Protein AF-A0A914RUF3-F1 (afdb_monomer)

Organism: Parascaris equorum (NCBI:txid6256)

pLDDT: mean 84.19, std 17.61, range [34.91, 98.0]

Structure (mmCIF, N/CA/C/O backbone):
data_AF-A0A914RUF3-F1
#
_entry.id   AF-A0A914RUF3-F1
#
loop_
_atom_site.group_PDB
_atom_site.id
_atom_site.type_symbol
_atom_site.label_atom_id
_atom_site.label_alt_id
_atom_site.label_comp_id
_atom_site.label_asym_id
_atom_site.label_entity_id
_atom_site.label_seq_id
_atom_site.pdbx_PDB_ins_code
_atom_site.Cartn_x
_atom_site.Cartn_y
_atom_site.Cartn_z
_atom_site.occupancy
_atom_site.B_iso_or_equiv
_atom_site.auth_seq_id
_atom_site.auth_comp_id
_atom_site.auth_asym_id
_atom_site.auth_atom_id
_atom_site.pdbx_PDB_model_num
ATOM 1 N N . MET A 1 1 ? 11.361 19.812 -13.208 1.00 36.03 1 MET A N 1
ATOM 2 C CA . MET A 1 1 ? 10.723 18.668 -12.520 1.00 36.03 1 MET A CA 1
ATOM 3 C C . MET A 1 1 ? 9.257 18.630 -12.925 1.00 36.03 1 MET A C 1
ATOM 5 O O . MET A 1 1 ? 8.595 19.647 -12.782 1.00 36.03 1 MET A O 1
ATOM 9 N N . LYS A 1 2 ? 8.769 17.531 -13.517 1.00 38.00 2 LYS A N 1
ATOM 10 C CA . LYS A 1 2 ? 7.352 17.407 -13.897 1.00 38.00 2 LYS A CA 1
ATOM 11 C C . LYS A 1 2 ? 6.555 17.001 -12.658 1.00 38.00 2 LYS A C 1
ATOM 13 O O . LYS A 1 2 ? 6.716 15.891 -12.164 1.00 38.00 2 LYS A O 1
ATOM 18 N N . GLN A 1 3 ? 5.745 17.920 -12.152 1.00 34.91 3 GLN A N 1
ATOM 19 C CA . GLN A 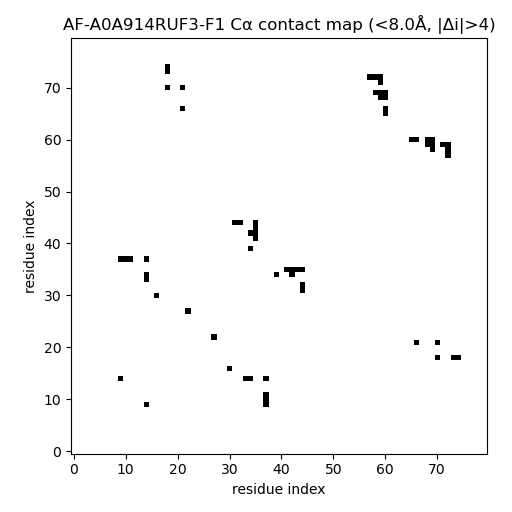1 3 ? 4.801 17.678 -11.068 1.00 34.91 3 GLN A CA 1
ATOM 20 C C . GLN A 1 3 ? 3.780 16.627 -11.533 1.00 34.91 3 GLN A C 1
ATOM 22 O O . GLN A 1 3 ? 3.127 16.813 -12.561 1.00 34.91 3 GLN A O 1
ATOM 27 N N . LEU A 1 4 ? 3.702 15.479 -10.846 1.00 44.75 4 LEU A N 1
ATOM 28 C CA . LEU A 1 4 ? 2.743 14.431 -11.196 1.00 44.75 4 LEU A CA 1
ATOM 29 C C . LEU A 1 4 ? 1.322 14.925 -10.891 1.00 44.75 4 LEU A C 1
ATOM 31 O O . LEU A 1 4 ? 0.975 15.206 -9.748 1.00 44.75 4 LEU A O 1
ATOM 35 N N . LYS A 1 5 ? 0.512 15.000 -11.951 1.00 48.97 5 LYS A N 1
ATOM 36 C CA . LYS A 1 5 ? -0.835 15.591 -12.040 1.00 48.97 5 LYS A CA 1
ATOM 37 C C . LYS A 1 5 ? -1.904 14.947 -11.133 1.00 48.97 5 LYS A C 1
ATOM 39 O O . LYS A 1 5 ? -3.024 15.426 -11.093 1.00 48.97 5 LYS A O 1
ATOM 44 N N . TRP A 1 6 ? -1.581 13.881 -10.407 1.00 55.28 6 TRP A N 1
ATOM 45 C CA . TRP A 1 6 ? -2.555 13.086 -9.645 1.00 55.28 6 TRP A CA 1
ATOM 46 C C . TRP A 1 6 ? -2.685 13.494 -8.172 1.00 55.28 6 TRP A C 1
ATOM 48 O O . TRP A 1 6 ? -3.576 13.013 -7.487 1.00 55.28 6 TRP A O 1
ATOM 58 N N . LEU A 1 7 ? -1.806 14.371 -7.676 1.00 50.62 7 LEU A N 1
ATOM 59 C CA . LEU A 1 7 ? -1.766 14.772 -6.263 1.00 50.62 7 LEU A CA 1
ATOM 60 C C . LEU A 1 7 ? -2.677 15.967 -5.910 1.00 50.62 7 LEU A C 1
ATOM 62 O O . LEU A 1 7 ? -2.688 16.371 -4.754 1.00 50.62 7 LEU A O 1
ATOM 66 N N . HIS A 1 8 ? -3.423 16.545 -6.861 1.00 46.09 8 HIS A N 1
ATOM 67 C CA . HIS A 1 8 ? -4.206 17.771 -6.620 1.00 46.09 8 HIS A CA 1
ATOM 68 C C . HIS A 1 8 ? -5.727 17.580 -6.458 1.00 46.09 8 HIS A C 1
ATOM 70 O O . HIS A 1 8 ? -6.379 18.501 -5.976 1.00 46.09 8 HIS A O 1
ATOM 76 N N . ASP A 1 9 ? -6.294 16.401 -6.753 1.00 41.44 9 ASP A N 1
ATOM 77 C CA . ASP A 1 9 ? -7.750 16.282 -6.967 1.00 41.44 9 ASP A CA 1
ATOM 78 C C . ASP A 1 9 ? -8.475 15.246 -6.084 1.00 41.44 9 ASP A C 1
ATOM 80 O O . ASP A 1 9 ? -9.390 14.571 -6.554 1.00 41.44 9 ASP A O 1
ATOM 84 N N . ALA A 1 10 ? -8.141 15.103 -4.797 1.00 50.31 10 ALA A N 1
ATOM 85 C CA . ALA A 1 10 ? -9.041 14.372 -3.892 1.00 50.31 10 ALA A CA 1
ATOM 86 C C . ALA A 1 10 ? -8.926 14.771 -2.412 1.00 50.31 10 ALA A C 1
ATOM 88 O O . ALA A 1 10 ? -8.432 13.989 -1.602 1.00 50.31 10 ALA A O 1
ATOM 89 N N . PRO A 1 11 ? -9.467 15.932 -2.003 1.00 49.47 11 PRO A N 1
ATOM 90 C CA . PRO A 1 11 ? -9.832 16.121 -0.605 1.00 49.47 11 PRO A CA 1
ATOM 91 C C . PRO A 1 11 ? -11.069 15.280 -0.212 1.00 49.47 11 PRO A C 1
ATOM 93 O O . PRO A 1 11 ? -11.238 15.012 0.969 1.00 49.47 11 PRO A O 1
ATOM 96 N N . PHE A 1 12 ? -11.894 14.816 -1.176 1.00 53.28 12 PHE A N 1
ATOM 97 C CA . PHE A 1 12 ? -13.114 14.007 -0.942 1.00 53.28 12 PHE A CA 1
ATOM 98 C C . PHE A 1 12 ? -13.488 13.030 -2.095 1.00 53.28 12 PHE A C 1
ATOM 100 O O . PHE A 1 12 ? -14.648 12.644 -2.229 1.00 53.28 12 PHE A O 1
ATOM 107 N N . GLY A 1 13 ? -12.544 12.652 -2.969 1.00 57.75 13 GLY A N 1
ATOM 108 C CA . GLY A 1 13 ? -12.795 11.801 -4.149 1.00 57.75 13 GLY A CA 1
ATOM 109 C C . GLY A 1 13 ? -12.177 10.403 -4.039 1.00 57.75 13 GLY A C 1
ATOM 110 O O . GLY A 1 13 ? -11.156 10.228 -3.377 1.00 57.75 13 GLY A O 1
ATOM 111 N N . LYS A 1 14 ? -12.774 9.401 -4.705 1.00 66.25 14 LYS A N 1
ATOM 112 C CA . LYS A 1 14 ? -12.225 8.035 -4.766 1.00 66.25 14 LYS A CA 1
ATOM 113 C C . LYS A 1 14 ? -10.829 8.068 -5.408 1.00 66.25 14 LYS A C 1
ATOM 115 O O . LYS A 1 14 ? -10.690 8.502 -6.550 1.00 66.25 14 LYS A O 1
ATOM 120 N N . ILE A 1 15 ? -9.808 7.599 -4.686 1.00 79.31 15 ILE A N 1
ATOM 121 C CA . ILE A 1 15 ? -8.447 7.442 -5.220 1.00 79.31 15 ILE A CA 1
ATOM 122 C C . ILE A 1 15 ? -8.495 6.462 -6.396 1.00 79.31 15 ILE A C 1
ATOM 124 O O . ILE A 1 15 ? -9.066 5.381 -6.285 1.00 79.31 15 ILE A O 1
ATOM 128 N N . SER A 1 16 ? -7.897 6.838 -7.526 1.00 82.06 16 SER A N 1
ATOM 129 C CA . SER A 1 16 ? -7.804 5.974 -8.704 1.00 82.06 16 SER A CA 1
ATOM 130 C C . SER A 1 16 ? -6.386 5.432 -8.845 1.00 82.06 16 SER A C 1
ATOM 132 O O . SER A 1 16 ? -5.431 6.196 -8.990 1.00 82.06 16 SER A O 1
ATOM 134 N N . PHE A 1 17 ? -6.251 4.108 -8.812 1.00 90.12 17 PHE A N 1
ATOM 135 C CA . PHE A 1 17 ? -4.994 3.392 -9.006 1.00 90.12 17 PHE A CA 1
ATOM 136 C C . PHE A 1 17 ? -5.232 2.218 -9.959 1.00 90.12 17 PHE A C 1
ATOM 138 O O . PHE A 1 17 ? -6.158 1.430 -9.779 1.00 90.12 17 PHE A O 1
ATOM 145 N N . ASN A 1 18 ? -4.435 2.110 -11.024 1.00 93.69 18 ASN A N 1
ATOM 146 C CA . ASN A 1 18 ? -4.649 1.078 -12.039 1.00 93.69 18 ASN A CA 1
ATOM 147 C C . ASN A 1 18 ? -4.104 -0.278 -11.565 1.00 93.69 18 ASN A C 1
ATOM 149 O O . ASN A 1 18 ? -2.924 -0.555 -11.739 1.00 93.69 18 ASN A O 1
ATOM 153 N N . LEU A 1 19 ? -4.959 -1.147 -11.033 1.00 92.81 19 LEU A N 1
ATOM 154 C CA . LEU A 1 19 ? -4.569 -2.473 -10.530 1.00 92.81 19 LEU A CA 1
ATOM 155 C C . LEU A 1 19 ? -4.233 -3.503 -11.630 1.00 92.81 19 LEU A C 1
ATOM 157 O O . LEU A 1 19 ? -3.736 -4.581 -11.323 1.00 92.81 19 LEU A O 1
ATOM 161 N N . GLY A 1 20 ? -4.470 -3.184 -12.907 1.00 93.56 20 GLY A N 1
ATOM 162 C CA . GLY A 1 20 ? -4.199 -4.068 -14.047 1.00 93.56 20 GLY A CA 1
ATOM 163 C C . GLY A 1 20 ? -2.776 -3.984 -14.608 1.00 93.56 20 GLY A C 1
ATOM 164 O O . GLY A 1 20 ? -2.492 -4.602 -15.632 1.00 93.56 20 GLY A O 1
ATOM 165 N N . ARG A 1 21 ? -1.881 -3.206 -13.986 1.00 94.50 21 ARG A N 1
ATOM 166 C CA . ARG A 1 21 ? -0.480 -3.071 -14.414 1.00 94.50 21 ARG A CA 1
ATOM 167 C C . ARG A 1 21 ? 0.483 -3.139 -13.233 1.00 94.50 21 ARG A C 1
ATOM 169 O O . ARG A 1 21 ? 0.107 -2.845 -12.102 1.00 94.50 21 ARG A O 1
ATOM 176 N N . TYR A 1 22 ? 1.746 -3.443 -13.519 1.00 96.50 22 TYR A N 1
ATOM 177 C CA . TYR A 1 22 ? 2.824 -3.308 -12.542 1.00 96.50 22 TYR A CA 1
ATOM 178 C C . TYR A 1 22 ? 3.208 -1.842 -12.335 1.00 96.50 22 TYR A C 1
ATOM 180 O O . TYR A 1 22 ? 3.136 -1.028 -13.260 1.00 96.50 22 TYR A O 1
ATOM 188 N N . HIS A 1 23 ? 3.635 -1.523 -11.114 1.00 96.12 23 HIS A N 1
ATOM 189 C CA . HIS A 1 23 ? 3.982 -0.168 -10.692 1.00 96.12 23 HIS A CA 1
ATOM 190 C C . HIS A 1 23 ? 5.370 -0.121 -10.077 1.00 96.12 23 HIS A C 1
ATOM 192 O O . HIS A 1 23 ? 5.864 -1.104 -9.523 1.00 96.12 23 HIS A O 1
ATOM 198 N N . SER A 1 24 ? 5.986 1.053 -10.154 1.00 96.44 24 SER A N 1
ATOM 199 C CA . SER A 1 24 ? 7.213 1.342 -9.427 1.00 96.44 24 SER A CA 1
ATOM 200 C C . SER A 1 24 ? 6.958 1.434 -7.922 1.00 96.44 24 SER A C 1
ATOM 202 O O . SER A 1 24 ? 5.857 1.750 -7.468 1.00 96.44 24 SER A O 1
ATOM 204 N N . PHE A 1 25 ? 8.016 1.245 -7.135 1.00 94.25 25 PHE A N 1
ATOM 205 C CA . PHE A 1 25 ? 7.964 1.438 -5.687 1.00 94.25 25 PHE A CA 1
ATOM 206 C C . PHE A 1 25 ? 7.414 2.821 -5.299 1.00 94.25 25 PHE A C 1
ATOM 208 O O . PHE A 1 25 ? 6.564 2.925 -4.421 1.00 94.25 25 PHE A O 1
ATOM 215 N N . ALA A 1 26 ? 7.838 3.883 -5.992 1.00 95.69 26 ALA A N 1
ATOM 216 C CA . ALA A 1 26 ? 7.389 5.245 -5.704 1.00 95.69 26 ALA A CA 1
ATOM 217 C C . ALA A 1 26 ? 5.877 5.428 -5.924 1.00 95.69 26 ALA A C 1
ATOM 219 O O . ALA A 1 26 ? 5.212 6.081 -5.122 1.00 95.69 26 ALA A O 1
ATOM 220 N N . GLU A 1 27 ? 5.318 4.837 -6.983 1.00 94.69 27 GLU A N 1
ATOM 221 C CA . GLU A 1 27 ? 3.873 4.866 -7.240 1.00 94.69 27 GLU A CA 1
ATOM 222 C C . GLU A 1 27 ? 3.095 4.118 -6.152 1.00 94.69 27 GLU A C 1
ATOM 224 O O . GLU A 1 27 ? 2.078 4.624 -5.679 1.00 94.69 27 GLU A O 1
ATOM 229 N N . ILE A 1 28 ? 3.605 2.965 -5.709 1.00 95.00 28 ILE A N 1
ATOM 230 C CA . ILE A 1 28 ? 2.996 2.162 -4.641 1.00 95.00 28 ILE A CA 1
ATOM 231 C C . ILE A 1 28 ? 2.987 2.929 -3.312 1.00 95.00 28 ILE A C 1
ATOM 233 O O . ILE A 1 28 ? 1.948 3.020 -2.660 1.00 95.00 28 ILE A O 1
ATOM 237 N N . ILE A 1 29 ? 4.113 3.536 -2.924 1.00 94.31 29 ILE A N 1
ATOM 238 C CA . ILE A 1 29 ? 4.198 4.345 -1.698 1.00 94.31 29 ILE A CA 1
ATOM 239 C C . ILE A 1 29 ? 3.243 5.542 -1.756 1.00 94.31 29 ILE A C 1
ATOM 241 O O . ILE A 1 29 ? 2.536 5.815 -0.785 1.00 94.31 29 ILE A O 1
ATOM 245 N N . ASN A 1 30 ? 3.181 6.240 -2.893 1.00 93.19 30 ASN A N 1
ATOM 246 C CA . ASN A 1 30 ? 2.270 7.372 -3.060 1.00 93.19 30 ASN A CA 1
ATOM 247 C C . ASN A 1 30 ? 0.802 6.947 -2.939 1.00 93.19 30 ASN A C 1
ATOM 249 O O . ASN A 1 30 ? 0.025 7.646 -2.292 1.00 93.19 30 ASN A O 1
ATOM 253 N N . TYR A 1 31 ? 0.433 5.795 -3.505 1.00 92.94 31 TYR A N 1
ATOM 254 C CA . TYR A 1 31 ? -0.914 5.242 -3.375 1.00 92.94 31 TYR A CA 1
ATOM 255 C C . TYR A 1 31 ? -1.258 4.891 -1.921 1.00 92.94 31 TYR A C 1
ATOM 257 O O . TYR A 1 31 ? -2.298 5.322 -1.429 1.00 92.94 31 TYR A O 1
ATOM 265 N N . MET A 1 32 ? -0.370 4.202 -1.194 1.00 92.94 32 MET A N 1
ATOM 266 C CA . MET A 1 32 ? -0.608 3.864 0.218 1.00 92.94 32 MET A CA 1
ATOM 267 C C . MET A 1 32 ? -0.737 5.105 1.112 1.00 92.94 32 MET A C 1
ATOM 269 O O . MET A 1 32 ? -1.603 5.155 1.985 1.00 92.94 32 MET A O 1
ATOM 273 N N . ASN A 1 33 ? 0.086 6.131 0.878 1.00 93.00 33 ASN A N 1
ATOM 274 C CA . ASN A 1 33 ? -0.018 7.394 1.609 1.00 93.00 33 ASN A CA 1
ATOM 275 C C . ASN A 1 33 ? -1.320 8.133 1.284 1.00 93.00 33 ASN A C 1
ATOM 277 O O . ASN A 1 33 ? -1.957 8.661 2.193 1.00 93.00 33 ASN A O 1
ATOM 281 N N . ALA A 1 34 ? -1.742 8.141 0.015 1.00 90.94 34 ALA A N 1
ATOM 282 C CA . ALA A 1 34 ? -3.028 8.710 -0.371 1.00 90.94 34 ALA A CA 1
ATOM 283 C C . ALA A 1 34 ? -4.181 7.989 0.342 1.00 90.94 34 ALA A C 1
ATOM 285 O O . ALA A 1 34 ? -5.015 8.653 0.949 1.00 90.94 34 ALA A O 1
ATOM 286 N N . LEU A 1 35 ? -4.185 6.648 0.362 1.00 91.19 35 LEU A N 1
ATOM 287 C CA . LEU A 1 35 ? -5.194 5.860 1.082 1.00 91.19 35 LEU A CA 1
ATOM 288 C C . LEU A 1 35 ? -5.272 6.237 2.568 1.00 91.19 35 LEU A C 1
ATOM 290 O O . LEU A 1 35 ? -6.369 6.418 3.089 1.00 91.19 35 LEU A O 1
ATOM 294 N N . ALA A 1 36 ? -4.127 6.402 3.236 1.00 91.19 36 ALA A N 1
ATOM 295 C CA . ALA A 1 36 ? -4.079 6.788 4.647 1.00 91.19 36 ALA A CA 1
ATOM 296 C C . ALA A 1 36 ? -4.613 8.208 4.911 1.00 91.19 36 ALA A C 1
ATOM 298 O O . ALA A 1 36 ? -5.196 8.459 5.963 1.00 91.19 36 ALA A O 1
ATOM 299 N N . VAL A 1 37 ? -4.418 9.138 3.969 1.00 89.94 37 VAL A N 1
ATOM 300 C CA . VAL A 1 37 ? -4.941 10.510 4.070 1.00 89.94 37 VAL A CA 1
ATOM 301 C C . VAL A 1 37 ? -6.442 10.554 3.786 1.00 89.94 37 VAL A C 1
ATOM 303 O O . VAL A 1 37 ? -7.172 11.250 4.488 1.00 89.94 37 VAL A O 1
ATOM 306 N N . THR A 1 38 ? -6.910 9.821 2.773 1.00 88.88 38 THR A N 1
ATOM 307 C CA . THR A 1 38 ? -8.317 9.834 2.345 1.00 88.88 38 THR A CA 1
ATOM 308 C C . THR A 1 38 ? -9.222 9.013 3.265 1.00 88.88 38 THR A C 1
ATOM 310 O O . THR A 1 38 ? -10.368 9.403 3.480 1.00 88.88 38 THR A O 1
ATOM 313 N N . TYR A 1 39 ? -8.722 7.915 3.840 1.00 90.06 39 TYR A N 1
ATOM 314 C CA . TYR A 1 39 ? -9.490 7.014 4.709 1.00 90.06 39 TYR A CA 1
ATOM 315 C C . TYR A 1 39 ? -8.808 6.806 6.074 1.00 90.06 39 TYR A C 1
ATOM 317 O O . TYR A 1 39 ? -8.427 5.681 6.412 1.00 90.06 39 TYR A O 1
ATOM 325 N N . PRO A 1 40 ? -8.633 7.866 6.885 1.00 89.38 40 PRO A N 1
ATOM 326 C CA . PRO A 1 40 ? -7.860 7.805 8.130 1.00 89.38 40 PRO A CA 1
ATOM 327 C C . PRO A 1 40 ? -8.498 6.929 9.224 1.00 89.38 40 PRO A C 1
ATOM 329 O O . PRO A 1 40 ? -7.823 6.520 10.172 1.00 89.38 40 PRO A O 1
ATOM 332 N N . ASP A 1 41 ? -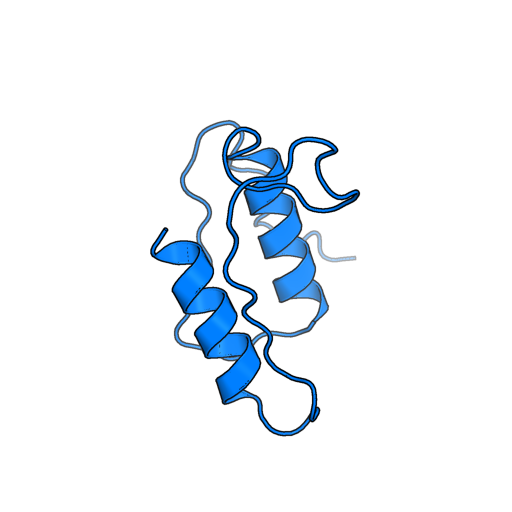9.794 6.638 9.112 1.00 89.88 41 ASP A N 1
ATOM 333 C CA . ASP A 1 41 ? -10.548 5.733 9.983 1.00 89.88 41 ASP A CA 1
ATOM 334 C C . ASP A 1 41 ? -10.301 4.247 9.667 1.00 89.88 41 ASP A C 1
ATOM 336 O O . ASP A 1 41 ? -10.509 3.397 10.537 1.00 89.88 41 ASP A O 1
ATOM 340 N N . ARG A 1 42 ? -9.824 3.931 8.454 1.00 89.38 42 ARG A N 1
ATOM 341 C CA . ARG A 1 42 ? -9.617 2.554 7.964 1.00 89.38 42 ARG A CA 1
ATOM 342 C C . ARG A 1 42 ? -8.154 2.212 7.727 1.00 89.38 42 ARG A C 1
ATOM 344 O O . ARG A 1 42 ? -7.709 1.127 8.093 1.00 89.38 42 ARG A O 1
ATOM 351 N N . VAL A 1 43 ? -7.406 3.129 7.119 1.00 91.94 43 VAL A N 1
ATOM 352 C CA . VAL A 1 43 ? -6.030 2.912 6.671 1.00 91.94 43 VAL A CA 1
ATOM 353 C C . VAL A 1 43 ? -5.085 3.775 7.492 1.00 91.94 43 VAL A C 1
ATOM 355 O O . VAL A 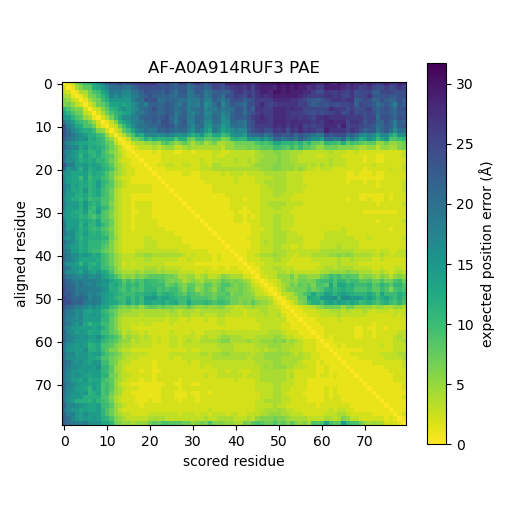1 43 ? -5.265 4.982 7.631 1.00 91.94 43 VAL A O 1
ATOM 358 N N . ARG A 1 44 ? -4.031 3.155 8.026 1.00 89.94 44 ARG A N 1
ATOM 359 C CA . ARG A 1 44 ? -2.963 3.848 8.751 1.00 89.94 44 ARG A CA 1
ATOM 360 C C . ARG A 1 44 ? -1.615 3.326 8.282 1.00 89.94 44 ARG A C 1
ATOM 362 O O . ARG A 1 44 ? -1.330 2.141 8.414 1.00 89.94 44 ARG A O 1
ATOM 369 N N . VAL A 1 45 ? -0.771 4.229 7.794 1.00 89.62 45 VAL A N 1
ATOM 370 C CA . VAL A 1 45 ? 0.644 3.960 7.518 1.00 89.62 45 VAL A CA 1
ATOM 371 C C . VAL A 1 45 ? 1.451 4.564 8.662 1.00 89.62 45 VAL A C 1
ATOM 373 O O . VAL A 1 45 ? 1.405 5.772 8.888 1.00 89.62 45 VAL A O 1
ATOM 376 N N . GLY A 1 46 ? 2.156 3.735 9.431 1.00 85.19 46 GLY A N 1
ATOM 377 C CA . GLY A 1 46 ? 2.963 4.208 10.554 1.00 85.19 46 GLY A CA 1
ATOM 378 C C . GLY A 1 46 ? 2.967 3.246 11.732 1.00 85.19 46 GLY A C 1
ATOM 379 O O . GLY A 1 46 ? 3.146 2.042 11.569 1.00 85.19 46 GLY A O 1
ATOM 380 N N . ARG A 1 47 ? 2.825 3.790 12.944 1.00 82.94 47 ARG A N 1
ATOM 381 C CA . ARG A 1 47 ? 2.958 3.003 14.175 1.00 82.94 47 ARG A CA 1
ATOM 382 C C . ARG A 1 47 ? 1.749 2.085 14.399 1.00 82.94 47 ARG A C 1
ATOM 384 O O . ARG A 1 47 ? 0.619 2.527 14.173 1.00 82.94 47 ARG A O 1
ATOM 391 N N . PRO A 1 48 ? 1.971 0.856 14.903 1.00 77.19 48 PRO A N 1
ATOM 392 C CA . PRO A 1 48 ? 0.893 -0.033 15.308 1.00 77.19 48 PRO A CA 1
ATOM 393 C C . PRO A 1 48 ? -0.035 0.633 16.326 1.00 77.19 48 PRO A C 1
ATOM 395 O O . PRO A 1 48 ? 0.405 1.397 17.185 1.00 77.19 48 PRO A O 1
ATOM 398 N N . SER A 1 49 ? -1.322 0.311 16.239 1.00 80.12 49 SER A N 1
ATOM 399 C CA . SER A 1 49 ? -2.290 0.644 17.281 1.00 80.12 49 SER A CA 1
ATOM 400 C C . SER A 1 49 ? -1.931 -0.077 18.585 1.00 80.12 49 SER A C 1
ATOM 402 O O . SER A 1 49 ? -1.609 -1.263 18.568 1.00 80.12 49 SER A O 1
ATOM 404 N N . GLU A 1 50 ? -2.048 0.613 19.720 1.00 84.06 50 GLU A N 1
ATOM 405 C CA . GLU A 1 50 ? -1.932 -0.010 21.049 1.00 84.06 50 GLU A CA 1
ATOM 406 C C . GLU A 1 50 ? -3.099 -0.973 21.332 1.00 84.06 50 GLU A C 1
ATOM 408 O O . GLU A 1 50 ? -2.952 -1.950 22.067 1.00 84.06 50 GLU A O 1
ATOM 413 N N . TYR A 1 51 ? -4.250 -0.750 20.689 1.00 82.00 51 TYR A N 1
ATOM 414 C CA . TYR A 1 51 ? -5.396 -1.652 20.748 1.00 82.00 51 TYR A CA 1
ATOM 415 C C . TYR A 1 51 ? -5.128 -2.926 19.947 1.00 82.00 51 TYR A C 1
ATOM 417 O O . TYR A 1 51 ? -4.972 -2.876 18.724 1.00 82.00 51 TYR A O 1
ATOM 425 N N . ARG A 1 52 ? -5.143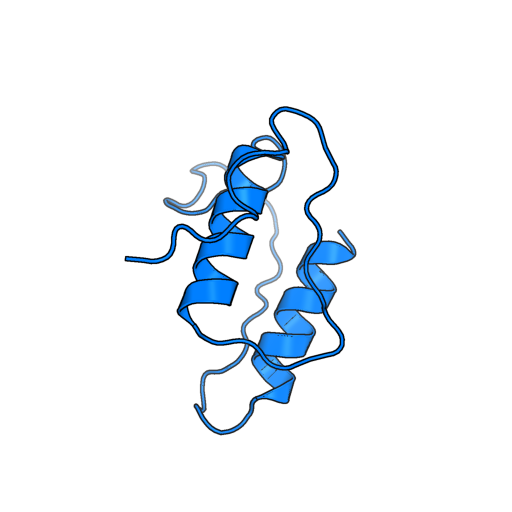 -4.071 20.636 1.00 84.00 52 ARG A N 1
ATOM 426 C CA . ARG A 1 52 ? -4.991 -5.400 20.037 1.00 84.00 52 ARG A CA 1
ATOM 427 C C . ARG A 1 52 ? -6.357 -5.998 19.718 1.00 84.00 52 ARG A C 1
ATOM 429 O O . ARG A 1 52 ? -7.130 -6.314 20.618 1.00 84.00 52 ARG A O 1
ATOM 436 N N . LYS A 1 53 ? -6.632 -6.177 18.430 1.00 89.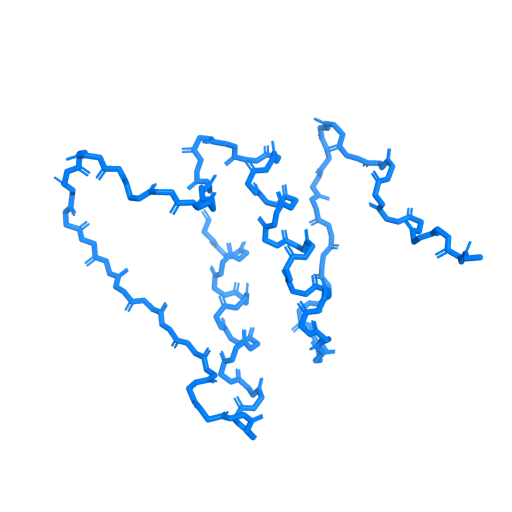25 53 LYS A N 1
ATOM 437 C CA . LYS A 1 53 ? -7.724 -7.013 17.915 1.00 89.25 53 LYS A CA 1
ATOM 438 C C . LYS A 1 53 ? -7.100 -8.236 17.230 1.00 89.25 53 LYS A C 1
ATOM 440 O O . LYS A 1 53 ? -5.958 -8.125 16.778 1.00 89.25 53 LYS A O 1
ATOM 445 N N . PRO A 1 54 ? -7.797 -9.383 17.138 1.00 93.88 54 PRO A N 1
ATOM 446 C CA . PRO A 1 54 ? -7.369 -10.461 16.251 1.00 93.88 54 PRO A CA 1
ATOM 447 C C . PRO A 1 54 ? -7.117 -9.908 14.844 1.00 93.88 54 PRO A C 1
ATOM 449 O O . PRO A 1 54 ? -7.921 -9.120 14.344 1.00 93.88 54 PRO A O 1
ATOM 452 N N . ALA A 1 55 ? -5.990 -10.275 14.238 1.00 90.69 55 ALA A N 1
ATOM 453 C CA . ALA A 1 55 ? -5.527 -9.695 12.982 1.00 90.69 55 ALA A CA 1
ATOM 454 C C . ALA A 1 55 ? -5.013 -10.778 12.032 1.00 90.69 55 ALA A C 1
ATOM 456 O O . ALA A 1 55 ? -4.484 -11.802 12.466 1.00 90.69 55 ALA A O 1
ATOM 457 N N . ILE A 1 56 ? -5.157 -10.515 10.736 1.00 93.62 56 ILE A N 1
ATOM 458 C CA . ILE A 1 56 ? -4.583 -11.318 9.658 1.00 93.62 56 ILE A CA 1
ATOM 459 C C . ILE A 1 56 ? -3.424 -10.514 9.075 1.00 93.62 56 ILE A C 1
ATOM 461 O O . ILE A 1 56 ? -3.585 -9.335 8.764 1.00 93.62 56 ILE A O 1
ATOM 465 N N . TRP A 1 57 ? -2.258 -11.148 8.950 1.00 93.44 57 TRP A N 1
ATOM 466 C CA . TRP A 1 57 ? -1.092 -10.556 8.303 1.00 93.44 57 TRP A CA 1
ATOM 467 C C . TRP A 1 57 ? -1.013 -11.029 6.854 1.00 93.44 57 TRP A C 1
ATOM 469 O O . TRP A 1 57 ? -1.023 -12.233 6.595 1.00 93.44 57 TRP A O 1
ATOM 479 N N . ILE A 1 58 ? -0.927 -10.082 5.924 1.00 95.50 58 ILE A N 1
ATOM 480 C CA . ILE A 1 58 ? -0.764 -10.333 4.493 1.00 95.50 58 ILE A CA 1
ATOM 481 C C . ILE A 1 58 ? 0.468 -9.551 4.048 1.00 95.50 58 ILE A C 1
ATOM 483 O O . ILE A 1 58 ? 0.560 -8.352 4.298 1.00 95.50 58 ILE A O 1
ATOM 487 N N . ASP A 1 59 ? 1.403 -10.235 3.399 1.00 95.56 59 ASP A N 1
ATOM 488 C CA . ASP A 1 59 ? 2.631 -9.653 2.861 1.00 95.56 59 ASP A CA 1
ATOM 489 C C . ASP A 1 59 ? 2.879 -10.179 1.443 1.00 95.56 59 ASP A C 1
ATOM 491 O O 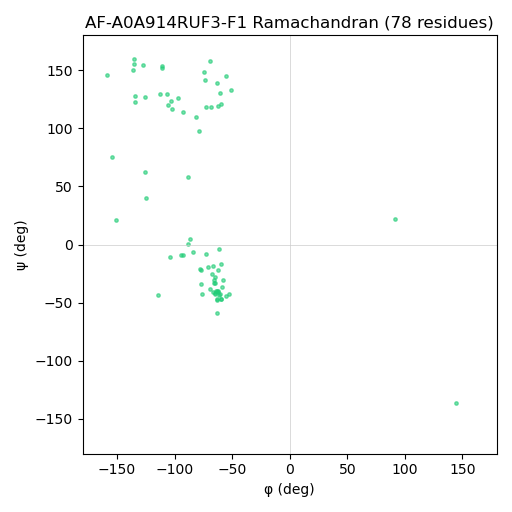. ASP A 1 59 ? 2.400 -11.255 1.069 1.00 95.56 59 ASP A O 1
ATOM 495 N N . GLY A 1 60 ? 3.619 -9.411 0.649 1.00 95.50 60 GLY A N 1
ATOM 496 C CA . GLY A 1 60 ? 3.985 -9.768 -0.709 1.00 95.50 60 GLY A CA 1
ATOM 497 C C . GLY A 1 60 ? 5.217 -9.021 -1.207 1.00 95.50 60 GLY A C 1
ATOM 498 O O . GLY A 1 60 ? 5.428 -7.851 -0.903 1.00 95.50 60 GLY A O 1
ATOM 499 N N . GLY A 1 61 ? 6.020 -9.699 -2.029 1.00 94.69 61 GLY A N 1
ATOM 500 C CA . GLY A 1 61 ? 7.236 -9.124 -2.614 1.00 94.69 61 GLY A CA 1
ATOM 501 C C . GLY A 1 61 ? 8.522 -9.342 -1.812 1.00 94.69 61 GLY A C 1
ATOM 502 O O . GLY A 1 61 ? 9.493 -8.623 -2.044 1.00 94.69 61 GLY A O 1
ATOM 503 N N . ILE A 1 62 ? 8.578 -10.350 -0.928 1.00 97.00 62 ILE A N 1
ATOM 504 C CA . ILE A 1 62 ? 9.824 -10.737 -0.235 1.00 97.00 62 ILE A CA 1
ATOM 505 C C . ILE A 1 62 ? 10.944 -11.118 -1.222 1.00 97.00 62 ILE A C 1
ATOM 507 O O . ILE A 1 62 ? 12.119 -10.853 -0.971 1.00 97.00 62 ILE A O 1
ATOM 511 N N . HIS A 1 63 ? 10.587 -11.661 -2.392 1.00 97.25 63 HIS A N 1
ATOM 512 C CA . HIS A 1 63 ? 11.493 -11.798 -3.527 1.00 97.25 63 HIS A CA 1
ATOM 513 C C . HIS A 1 63 ? 11.196 -10.740 -4.591 1.00 97.25 63 HIS A C 1
ATOM 515 O O . HIS A 1 63 ? 10.117 -10.708 -5.184 1.00 97.25 63 HIS A O 1
ATOM 521 N N . ALA A 1 64 ? 12.209 -9.944 -4.941 1.00 93.94 64 ALA A N 1
ATOM 522 C CA . ALA A 1 64 ? 12.073 -8.823 -5.877 1.00 93.94 64 ALA A CA 1
ATOM 523 C C . ALA A 1 64 ? 11.597 -9.201 -7.294 1.00 93.94 64 ALA A C 1
ATOM 525 O O . ALA A 1 64 ? 11.188 -8.320 -8.040 1.00 93.94 64 ALA A O 1
ATOM 526 N N . ARG A 1 65 ? 11.662 -10.481 -7.689 1.00 97.38 65 ARG A N 1
ATOM 527 C CA . ARG A 1 65 ? 11.217 -10.982 -9.007 1.00 97.38 65 ARG A CA 1
ATOM 528 C C . ARG A 1 65 ? 9.771 -11.488 -9.031 1.00 97.38 65 ARG A C 1
ATOM 530 O O . ARG A 1 65 ? 9.244 -11.769 -10.100 1.00 97.38 65 ARG A O 1
ATOM 537 N N . GLU A 1 66 ? 9.122 -11.617 -7.879 1.00 97.88 66 GLU A N 1
ATOM 538 C CA . GLU A 1 66 ? 7.761 -12.155 -7.763 1.00 97.88 66 GLU A CA 1
ATOM 539 C C . GLU A 1 66 ? 6.717 -11.040 -7.915 1.00 97.88 66 GLU A C 1
ATOM 541 O O . GLU A 1 66 ? 5.912 -10.802 -7.023 1.00 97.88 66 GLU A O 1
ATOM 546 N N . TRP A 1 67 ? 6.724 -10.321 -9.043 1.00 96.88 67 TRP A N 1
ATOM 547 C CA . TRP A 1 67 ? 5.961 -9.068 -9.216 1.00 96.88 67 TRP A CA 1
ATOM 548 C C . TRP A 1 67 ? 4.439 -9.216 -9.098 1.00 96.88 67 TRP A C 1
ATOM 550 O O . TRP A 1 67 ? 3.749 -8.249 -8.779 1.00 96.88 67 TRP A O 1
ATOM 560 N N . VAL A 1 68 ? 3.905 -10.422 -9.307 1.00 97.50 68 VAL A N 1
ATOM 561 C CA . VAL A 1 68 ? 2.483 -10.717 -9.075 1.00 97.50 68 VAL A CA 1
ATOM 562 C C . VAL A 1 68 ? 2.101 -10.619 -7.592 1.00 97.50 68 VAL A C 1
ATOM 564 O O . VAL A 1 68 ? 0.984 -10.225 -7.279 1.00 97.50 68 VAL A O 1
ATOM 567 N N . SER A 1 69 ? 3.029 -10.910 -6.677 1.00 98.00 69 SER A N 1
ATOM 568 C CA . SER A 1 69 ? 2.780 -10.918 -5.233 1.00 98.00 69 SER A CA 1
ATOM 569 C C . SER A 1 69 ? 2.395 -9.530 -4.688 1.00 98.00 69 SER A C 1
ATOM 571 O O . SER A 1 69 ? 1.269 -9.393 -4.205 1.00 98.00 69 SER A O 1
ATOM 573 N N . PRO A 1 70 ? 3.217 -8.466 -4.827 1.00 96.94 70 PRO A N 1
ATOM 574 C CA . PRO A 1 70 ? 2.819 -7.134 -4.375 1.00 96.94 70 PRO A CA 1
ATOM 575 C C . PRO A 1 70 ? 1.622 -6.576 -5.165 1.00 96.94 70 PRO A C 1
ATOM 577 O O . PRO A 1 70 ? 0.832 -5.820 -4.609 1.00 96.94 70 PRO A O 1
ATOM 580 N N . ALA A 1 71 ? 1.427 -6.973 -6.430 1.00 96.75 71 ALA A N 1
ATOM 581 C CA . ALA A 1 71 ? 0.258 -6.557 -7.211 1.00 96.75 71 ALA A CA 1
ATOM 582 C C . ALA A 1 71 ? -1.061 -7.098 -6.625 1.00 96.75 71 ALA A C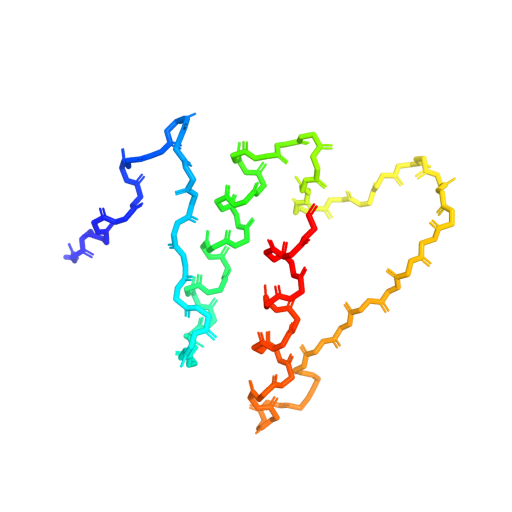 1
ATOM 584 O O . ALA A 1 71 ? -2.038 -6.357 -6.513 1.00 96.75 71 ALA A O 1
ATOM 585 N N . VAL A 1 72 ? -1.086 -8.364 -6.198 1.00 97.12 72 VAL A N 1
ATOM 586 C CA . VAL A 1 72 ? -2.265 -8.973 -5.560 1.00 97.12 72 VAL A CA 1
ATOM 587 C C . VAL A 1 72 ? -2.528 -8.373 -4.176 1.00 97.12 72 VAL A C 1
ATOM 589 O O . VAL A 1 72 ? -3.684 -8.122 -3.843 1.00 97.12 72 VAL A O 1
ATOM 592 N N . VAL A 1 73 ? -1.488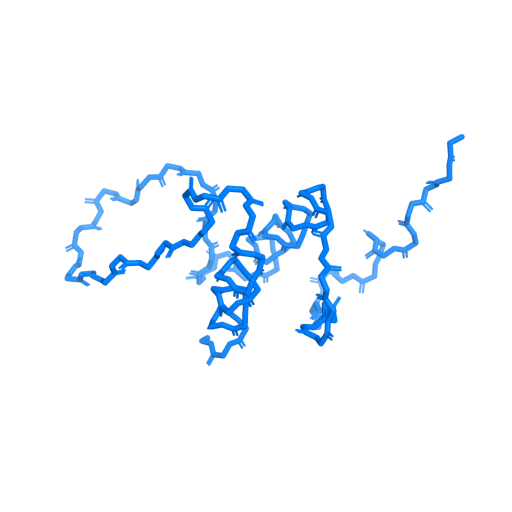 -8.072 -3.391 1.00 97.25 73 VAL A N 1
ATOM 593 C CA . VAL A 1 73 ? -1.651 -7.384 -2.093 1.00 97.25 73 VAL A CA 1
ATOM 594 C C . VAL A 1 73 ? -2.303 -6.008 -2.271 1.00 97.25 73 VAL A C 1
ATOM 596 O O . VAL A 1 73 ? -3.225 -5.649 -1.533 1.00 97.25 73 VAL A O 1
ATOM 599 N N . LEU A 1 74 ? -1.884 -5.254 -3.291 1.00 95.25 74 LEU A N 1
ATOM 600 C CA . LEU A 1 74 ? -2.502 -3.967 -3.622 1.00 95.25 74 LEU A CA 1
ATOM 601 C C . LEU A 1 74 ? -3.957 -4.126 -4.061 1.00 95.25 74 LEU A C 1
ATOM 603 O O . LEU A 1 74 ? -4.805 -3.344 -3.641 1.00 95.25 74 LEU A O 1
ATOM 607 N N . TYR A 1 75 ? -4.263 -5.161 -4.844 1.00 95.00 75 TYR A N 1
ATOM 608 C CA . TYR A 1 75 ? -5.642 -5.470 -5.211 1.00 95.00 75 TYR A CA 1
ATOM 609 C C . TYR A 1 75 ? -6.509 -5.749 -3.978 1.00 95.00 75 TYR A C 1
ATOM 611 O O . TYR A 1 75 ? -7.582 -5.164 -3.855 1.00 95.00 75 TYR A O 1
ATOM 619 N N . MET A 1 76 ? -6.033 -6.574 -3.039 1.00 95.62 76 MET A N 1
ATOM 620 C CA . MET A 1 76 ? -6.756 -6.873 -1.796 1.00 95.62 76 MET A CA 1
ATOM 621 C C . MET A 1 76 ? -7.036 -5.616 -0.968 1.00 95.62 76 MET A C 1
ATOM 623 O O . MET A 1 76 ? -8.111 -5.511 -0.389 1.00 95.62 76 MET A O 1
ATOM 627 N N . THR A 1 77 ? -6.108 -4.656 -0.953 1.00 92.50 77 THR A N 1
ATOM 628 C CA . THR A 1 77 ? -6.273 -3.388 -0.223 1.00 92.50 77 THR A CA 1
ATOM 629 C C . THR A 1 77 ? -7.419 -2.536 -0.784 1.00 92.50 77 THR A C 1
ATOM 631 O O . THR A 1 77 ? -8.093 -1.864 -0.018 1.00 92.50 77 THR A O 1
ATOM 634 N N . GLU A 1 78 ? -7.684 -2.582 -2.095 1.00 88.44 78 GLU A N 1
ATOM 635 C CA . GLU A 1 78 ? -8.818 -1.868 -2.716 1.00 88.44 78 GLU A CA 1
ATOM 636 C C . GLU A 1 78 ? -10.170 -2.572 -2.484 1.00 88.44 78 GLU A C 1
ATOM 638 O O . GLU A 1 78 ? -11.216 -1.941 -2.609 1.00 88.44 78 GLU A O 1
ATOM 643 N N . GLN A 1 79 ? -10.181 -3.880 -2.197 1.00 89.50 79 GLN A N 1
ATOM 644 C CA . GLN A 1 79 ? -11.431 -4.638 -2.028 1.00 89.50 79 GLN A CA 1
ATOM 645 C C . GLN A 1 79 ? -12.033 -4.549 -0.613 1.00 89.50 79 GLN A C 1
ATOM 647 O O . GLN A 1 79 ? -13.125 -5.081 -0.401 1.00 89.50 79 GLN A O 1
ATOM 652 N N . VAL A 1 80 ? -11.339 -3.923 0.345 1.00 81.06 80 VAL A N 1
ATOM 653 C CA . VAL A 1 80 ? -11.744 -3.811 1.763 1.00 81.06 80 VAL A CA 1
ATOM 654 C C . VAL A 1 80 ? -12.150 -2.389 2.139 1.00 81.06 80 VAL A C 1
ATOM 656 O O . VAL A 1 80 ? -13.061 -2.253 2.986 1.00 81.06 80 VAL A O 1
#

Mean predicted aligned error: 7.42 Å

Secondary structure (DSSP, 8-state):
----TTSSS-SSS-----TTS---HHHHHHHHHHHHHH-TTT---SSPPSS----------SSTT-THHHHHHHHHHHT-

Solvent-accessible surface area (backbone atoms only — not comparable to full-atom values): 5605 Å² total; per-residue (Å²): 134,86,78,72,84,78,80,79,76,54,98,87,52,86,85,86,73,75,77,90,55,90,76,54,70,68,58,50,52,51,50,55,52,48,45,26,71,73,36,62,93,80,34,82,84,78,82,82,71,90,75,84,67,94,82,86,89,84,87,54,46,92,50,89,83,45,65,67,40,41,50,51,53,54,47,54,63,75,75,111

InterPro domains:
  IPR000834 Peptidase M14, carboxypeptidase A [PF00246] (42-79)
  IPR057246 Zinc carboxypeptidases, zinc-binding region 1 [PS00132] (54-76)

Radius of gyration: 14.09 Å; Cα contacts (8 Å, |Δi|>4): 33; chains: 1; bounding box: 25×31×36 Å

Foldseek 3Di:
DDDDPQPPPPPPDDRDDDLPDFDDPVSVVVSLVVCCNNCVVPHDDDDDDPDDDDDDDADFCPDVPRRVGVSVVVVVVVVD

Sequence (80 aa):
MKQLKWLHDAPFGK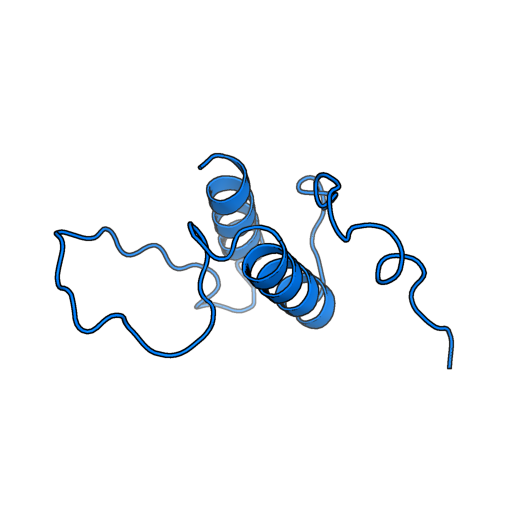ISFNLGRYHSFAEIINYMNALAVTYPDRVRVGRPSEYRKPAIWIDGGIHAREWVSPAVVLYMTEQV